Protein AF-A0A5N0DKH5-F1 (afdb_monomer)

pLDDT: mean 79.21, std 18.95, range [34.03, 97.62]

Sequence (122 aa):
MYGSRSRCVVAALGVAAAILLTPAVSASAAPRSKAAAETDCQAERRQALQREDPDASSELIVQCWANGDYSSLQCFPATPTGKSFCMCYDPDGRQLTPPSQKTTRVDCDAKVAESRRHKQRD

InterPro domains:
  IPR000716 Thyroglobulin type-1 [PF00086] (41-108)
  IPR000716 Thyroglobulin type-1 [PS51162] (38-108)
  IPR036857 Thyroglobulin type-1 superfamily [G3DSA:4.10.800.10] (28-96)
  IPR036857 Thyroglobulin type-1 superfamily [SSF57610] (36-110)

Nearest PDB structures (foldseek):
  2h7t-assembly1_A  TM=7.246E-01  e=8.352E-03  Homo sapiens
  1rmj-assembly1_A  TM=7.179E-01  e=1.356E-01  Homo sapiens
  4b9w-assembly1_B  TM=2.816E-01  e=5.824E+00  Mus musculus
  4oh4-assembly1_A  TM=2.414E-01  e=3.948E+00  Arabidopsis thaliana

Structure (mmCIF, N/CA/C/O backbone):
data_AF-A0A5N0DKH5-F1
#
_entry.id   AF-A0A5N0DKH5-F1
#
loop_
_atom_site.group_PDB
_atom_site.id
_atom_site.type_symbol
_atom_site.label_atom_id
_atom_site.label_alt_id
_atom_site.label_comp_id
_atom_site.label_asym_id
_atom_site.label_entity_id
_atom_site.label_seq_id
_atom_site.pdbx_PDB_ins_code
_atom_site.Cartn_x
_atom_site.Cartn_y
_atom_site.Cartn_z
_atom_site.occupancy
_atom_site.B_iso_or_equiv
_atom_site.auth_seq_id
_atom_site.auth_comp_id
_atom_site.auth_asym_id
_atom_site.auth_atom_id
_atom_site.pdbx_PDB_model_num
ATOM 1 N N . MET A 1 1 ? -41.849 -22.067 -32.798 1.00 35.59 1 MET A N 1
ATOM 2 C CA . MET A 1 1 ? -42.646 -22.915 -33.711 1.00 35.59 1 MET A CA 1
ATOM 3 C C . MET A 1 1 ? -41.907 -24.230 -33.893 1.00 35.59 1 MET A C 1
ATOM 5 O O . MET A 1 1 ? -40.687 -24.238 -33.864 1.00 35.59 1 MET A O 1
ATOM 9 N N . TYR A 1 2 ? -42.674 -25.312 -33.924 1.00 38.50 2 TYR A N 1
ATOM 10 C CA . TYR A 1 2 ? -42.300 -26.715 -33.745 1.00 38.50 2 TYR A CA 1
ATOM 11 C C . TYR A 1 2 ? -41.298 -27.291 -34.760 1.00 38.50 2 TYR A C 1
ATOM 13 O O . TYR A 1 2 ? -41.298 -26.897 -35.920 1.00 38.50 2 TYR A O 1
ATOM 21 N N . GLY A 1 3 ? -40.603 -28.354 -34.338 1.00 34.03 3 GLY A N 1
ATOM 22 C CA . GLY A 1 3 ? -40.074 -29.405 -35.220 1.00 34.03 3 GLY A CA 1
ATOM 23 C C . GLY A 1 3 ? -38.563 -29.600 -35.057 1.00 34.03 3 GLY A C 1
ATOM 24 O O . GLY A 1 3 ? -37.821 -28.641 -35.144 1.00 34.03 3 GLY A O 1
ATOM 25 N N . SER A 1 4 ? -38.009 -30.783 -34.803 1.00 47.19 4 SER A N 1
ATOM 26 C CA . SER A 1 4 ? -38.540 -32.115 -35.063 1.00 47.19 4 SER A CA 1
ATOM 27 C C . SER A 1 4 ? -37.866 -33.153 -34.172 1.00 47.19 4 SER A C 1
ATOM 29 O O . SER A 1 4 ? -36.655 -33.166 -33.973 1.00 47.19 4 SER A O 1
ATOM 31 N N . ARG A 1 5 ? -38.698 -34.059 -33.662 1.00 62.56 5 ARG A N 1
ATOM 32 C CA . ARG A 1 5 ? -38.310 -35.329 -33.051 1.00 62.56 5 ARG A CA 1
ATOM 33 C C . ARG A 1 5 ? -37.555 -36.166 -34.083 1.00 62.56 5 ARG A C 1
ATOM 35 O O . ARG A 1 5 ? -38.073 -36.315 -35.187 1.00 62.56 5 ARG A O 1
ATOM 42 N N . SER A 1 6 ? -36.449 -36.814 -33.716 1.00 48.50 6 SER A N 1
ATOM 43 C CA . SER A 1 6 ? -36.112 -38.135 -34.271 1.00 48.50 6 SER A CA 1
ATOM 44 C C . SER A 1 6 ? -35.050 -38.870 -33.452 1.00 48.50 6 SER A C 1
ATOM 46 O O . SER A 1 6 ? -33.857 -38.686 -33.626 1.00 48.50 6 SER A O 1
ATOM 48 N N . ARG A 1 7 ? -35.582 -39.734 -32.578 1.00 59.06 7 ARG A N 1
ATOM 49 C CA . ARG A 1 7 ? -35.159 -41.114 -32.293 1.00 59.06 7 ARG A CA 1
ATOM 50 C C . ARG A 1 7 ? -33.719 -41.328 -31.811 1.00 59.06 7 ARG A C 1
ATOM 52 O O . ARG A 1 7 ? -32.789 -41.460 -32.596 1.00 59.06 7 ARG A O 1
ATOM 59 N N . CYS A 1 8 ? -33.614 -41.552 -30.499 1.00 48.84 8 CYS A N 1
ATOM 60 C CA . CYS A 1 8 ? -32.594 -42.405 -29.902 1.00 48.84 8 CYS A CA 1
ATOM 61 C C . CYS A 1 8 ? -32.570 -43.750 -30.638 1.00 48.84 8 CYS A C 1
ATOM 63 O O . CYS A 1 8 ? -33.508 -44.538 -30.512 1.00 48.84 8 CYS A O 1
ATOM 65 N N . VAL A 1 9 ? -31.509 -44.020 -31.392 1.00 54.59 9 VAL A N 1
ATOM 66 C CA . VAL A 1 9 ? -31.184 -45.381 -31.815 1.00 54.59 9 VAL A CA 1
ATOM 67 C C . VAL A 1 9 ? -30.097 -45.862 -30.869 1.00 54.59 9 VAL A C 1
ATOM 69 O O . VAL A 1 9 ? -28.915 -45.591 -31.051 1.00 54.59 9 VAL A O 1
ATOM 72 N N . VAL A 1 10 ? -30.530 -46.520 -29.797 1.00 50.47 10 VAL A N 1
ATOM 73 C CA . VAL A 1 10 ? -29.646 -47.258 -28.899 1.00 50.47 10 VAL A CA 1
ATOM 74 C C . VAL A 1 10 ? -29.306 -48.558 -29.623 1.00 50.47 10 VAL A C 1
ATOM 76 O O . VAL A 1 10 ? -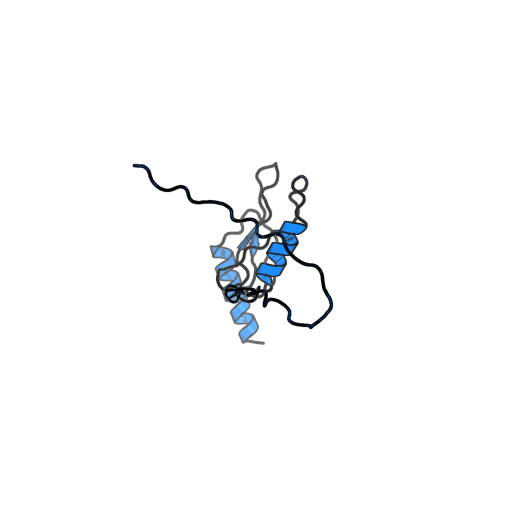30.029 -49.544 -29.524 1.00 50.47 10 VAL A O 1
ATOM 79 N N . ALA A 1 11 ? -28.254 -48.544 -30.439 1.00 51.16 11 ALA A N 1
ATOM 80 C CA . ALA A 1 11 ? -27.703 -49.766 -31.005 1.00 51.16 11 ALA A CA 1
ATOM 81 C C . ALA A 1 11 ? -26.778 -50.399 -29.959 1.00 51.16 11 ALA A C 1
ATOM 83 O O . ALA A 1 11 ? -25.579 -50.139 -29.921 1.00 51.16 11 ALA A O 1
ATOM 84 N N . ALA A 1 12 ? -27.363 -51.196 -29.066 1.00 52.25 12 ALA A N 1
ATOM 85 C CA . ALA A 1 12 ? -26.622 -52.130 -28.235 1.00 52.25 12 ALA A CA 1
ATOM 86 C C . ALA A 1 12 ? -26.408 -53.418 -29.035 1.00 52.25 12 ALA A C 1
ATOM 88 O O . ALA A 1 12 ? -27.360 -54.171 -29.209 1.00 52.25 12 ALA A O 1
ATOM 89 N N . LEU A 1 13 ? -25.185 -53.680 -29.502 1.00 50.81 13 LEU A N 1
ATOM 90 C CA . LEU A 1 13 ? -24.760 -55.009 -29.947 1.00 50.81 13 LEU A CA 1
ATOM 91 C C . LEU A 1 13 ? -23.251 -55.200 -29.734 1.00 50.81 13 LEU A C 1
ATOM 93 O O . LEU A 1 13 ? -22.448 -54.430 -30.250 1.00 50.81 13 LEU A O 1
ATOM 97 N N . GLY A 1 14 ? -22.902 -56.302 -29.063 1.00 41.56 14 GLY A N 1
ATOM 98 C CA . GLY A 1 14 ? -21.739 -57.116 -29.428 1.00 41.56 14 GLY A CA 1
ATOM 99 C C . GLY A 1 14 ? -20.487 -56.974 -28.564 1.00 41.56 14 GLY A C 1
ATOM 100 O O . GLY A 1 14 ? -19.692 -56.062 -28.741 1.00 41.56 14 GLY A O 1
ATOM 101 N N . VAL A 1 15 ? -20.267 -57.951 -27.686 1.00 51.31 15 VAL A N 1
ATOM 102 C CA . VAL A 1 15 ? -19.005 -58.196 -26.971 1.00 51.31 15 VAL A CA 1
ATOM 103 C C . VAL A 1 15 ? -18.043 -58.960 -27.892 1.00 51.31 15 VAL A C 1
ATOM 105 O O . VAL A 1 15 ? -18.437 -60.020 -28.367 1.00 51.31 15 VAL A O 1
ATOM 108 N N . ALA A 1 16 ? -16.801 -58.489 -28.091 1.00 42.47 16 ALA A N 1
ATOM 109 C CA . ALA A 1 16 ? -15.607 -59.333 -28.306 1.00 42.47 16 ALA A CA 1
ATOM 110 C C . ALA A 1 16 ? -14.290 -58.517 -28.387 1.00 42.47 16 ALA A C 1
ATOM 112 O O . ALA A 1 16 ? -14.112 -57.687 -29.268 1.00 42.47 16 ALA A O 1
ATOM 113 N N . ALA A 1 17 ? -13.375 -58.820 -27.460 1.00 47.47 17 ALA A N 1
ATOM 114 C CA . ALA A 1 17 ? -11.908 -58.875 -27.574 1.00 47.47 17 ALA A CA 1
ATOM 115 C C . ALA A 1 17 ? -11.099 -57.771 -28.318 1.00 47.47 17 ALA A C 1
ATOM 117 O O . ALA A 1 17 ? -10.954 -57.774 -29.533 1.00 47.47 17 ALA A O 1
ATOM 118 N N . ALA A 1 18 ? -10.436 -56.937 -27.503 1.00 52.28 18 ALA A N 1
ATOM 119 C CA . ALA A 1 18 ? -9.047 -56.453 -27.598 1.00 52.28 18 ALA A CA 1
ATOM 120 C C . ALA A 1 18 ? -8.438 -56.077 -28.971 1.00 52.28 18 ALA A C 1
ATOM 122 O O . ALA A 1 18 ? -7.763 -56.903 -29.575 1.00 52.28 18 ALA A O 1
ATOM 123 N N . ILE A 1 19 ? -8.484 -54.782 -29.331 1.00 54.31 19 ILE A N 1
ATOM 124 C CA . ILE A 1 19 ? -7.397 -54.055 -30.026 1.00 54.31 19 ILE A CA 1
ATOM 125 C C . ILE A 1 19 ? -7.368 -52.614 -29.481 1.00 54.31 19 ILE A C 1
ATOM 127 O O . ILE A 1 19 ? -8.384 -51.925 -29.441 1.00 54.31 19 ILE A O 1
ATOM 131 N N . LEU A 1 20 ? -6.195 -52.193 -29.006 1.00 56.34 20 LEU A N 1
ATOM 132 C CA . LEU A 1 20 ? -5.882 -50.868 -28.464 1.00 56.34 20 LEU A CA 1
ATOM 133 C C . LEU A 1 20 ? -6.179 -49.764 -29.488 1.00 56.34 20 LEU A C 1
ATOM 135 O O . LEU A 1 20 ? -5.558 -49.787 -30.540 1.00 56.34 20 LEU A O 1
ATOM 139 N N . LEU A 1 21 ? -7.042 -48.793 -29.160 1.00 57.50 21 LEU A N 1
ATOM 140 C CA . LEU A 1 21 ? -7.114 -47.449 -29.763 1.00 57.50 21 LEU A CA 1
ATOM 141 C C . LEU A 1 21 ? -7.955 -46.551 -28.837 1.00 57.50 21 LEU A C 1
ATOM 143 O O . LEU A 1 21 ? -9.178 -46.658 -28.767 1.00 57.50 21 LEU A O 1
ATOM 147 N N . THR A 1 22 ? -7.284 -45.700 -28.064 1.00 56.34 22 THR A N 1
ATOM 148 C CA . THR A 1 22 ? -7.907 -44.712 -27.177 1.00 56.34 22 THR A CA 1
ATOM 149 C C . THR A 1 22 ? -8.674 -43.670 -27.999 1.00 56.34 22 THR A C 1
ATOM 151 O O . THR A 1 22 ? -8.107 -43.113 -28.942 1.00 56.34 22 THR A O 1
ATOM 154 N N . PRO A 1 23 ? -9.936 -43.331 -27.669 1.00 50.06 23 PRO A N 1
ATOM 155 C CA . PRO A 1 23 ? -10.534 -42.131 -28.225 1.00 50.06 23 PRO A CA 1
ATOM 156 C C . PRO A 1 23 ? -9.785 -40.934 -27.640 1.00 50.06 23 PRO A C 1
ATOM 158 O O . PRO A 1 23 ? -9.707 -40.759 -26.422 1.00 50.06 23 PRO A O 1
ATOM 161 N N . ALA A 1 24 ? -9.181 -40.147 -28.527 1.00 58.78 24 ALA A N 1
ATOM 162 C CA . ALA A 1 24 ? -8.506 -38.907 -28.203 1.00 58.78 24 ALA A CA 1
ATOM 163 C C . ALA A 1 24 ? -9.447 -38.019 -27.378 1.00 58.78 24 ALA A C 1
ATOM 165 O O . ALA A 1 24 ? -10.422 -37.478 -27.898 1.00 58.78 24 ALA A O 1
ATOM 166 N N . VAL A 1 25 ? -9.159 -37.861 -26.083 1.00 57.09 25 VAL A N 1
ATOM 167 C CA . VAL A 1 25 ? -9.744 -36.766 -25.319 1.00 57.09 25 VAL A CA 1
ATOM 168 C C . VAL A 1 25 ? -9.115 -35.502 -25.893 1.00 57.09 25 VAL A C 1
ATOM 170 O O . VAL A 1 25 ? -7.948 -35.194 -25.657 1.00 57.09 25 VAL A O 1
ATOM 173 N N . SER A 1 26 ? -9.855 -34.796 -26.743 1.00 55.78 26 SER A N 1
ATOM 174 C CA . SER A 1 26 ? -9.499 -33.435 -27.117 1.00 55.78 26 SER A CA 1
ATOM 175 C C . SER A 1 26 ? -9.681 -32.575 -25.872 1.00 55.78 26 SER A C 1
ATOM 177 O O . SER A 1 26 ? -10.710 -31.935 -25.677 1.00 55.78 26 SER A O 1
ATOM 179 N N . ALA A 1 27 ? -8.680 -32.603 -24.992 1.00 58.84 27 ALA A N 1
ATOM 180 C CA . ALA A 1 27 ? -8.485 -31.583 -23.988 1.00 58.84 27 ALA A CA 1
ATOM 181 C C . ALA A 1 27 ? -8.188 -30.299 -24.760 1.00 58.84 27 ALA A C 1
ATOM 183 O O . ALA A 1 27 ? -7.041 -30.001 -25.093 1.00 58.84 27 ALA A O 1
ATOM 184 N N . SER A 1 28 ? -9.236 -29.556 -25.106 1.00 56.44 28 SER A N 1
ATOM 185 C CA . SER A 1 28 ? -9.113 -28.156 -25.472 1.00 56.44 28 SER A CA 1
ATOM 186 C C . SER A 1 28 ? -8.589 -27.436 -24.237 1.00 56.44 28 SER A C 1
ATOM 188 O O . SER A 1 28 ? -9.347 -26.936 -23.407 1.00 56.44 28 SER A O 1
ATOM 190 N N . ALA A 1 29 ? -7.263 -27.452 -24.096 1.00 59.19 29 ALA A N 1
ATOM 191 C CA . ALA A 1 29 ? -6.534 -26.504 -23.295 1.00 59.19 29 ALA A CA 1
ATOM 192 C C . ALA A 1 29 ? -6.873 -25.141 -23.892 1.00 59.19 29 ALA A C 1
ATOM 194 O O . ALA A 1 29 ? -6.266 -24.701 -24.869 1.00 59.19 29 ALA A O 1
ATOM 195 N N . ALA A 1 30 ? -7.900 -24.500 -23.332 1.00 61.19 30 ALA A N 1
ATOM 196 C CA . ALA A 1 30 ? -8.043 -23.065 -23.452 1.00 61.19 30 ALA A CA 1
ATOM 197 C C . ALA A 1 30 ? -6.650 -22.484 -23.179 1.00 61.19 30 ALA A C 1
ATOM 199 O O . ALA A 1 30 ? -6.008 -22.937 -22.218 1.00 61.19 30 ALA A O 1
ATOM 200 N N . PRO A 1 31 ? -6.134 -21.569 -24.019 1.00 49.53 31 PRO A N 1
ATOM 201 C CA . PRO A 1 31 ? -4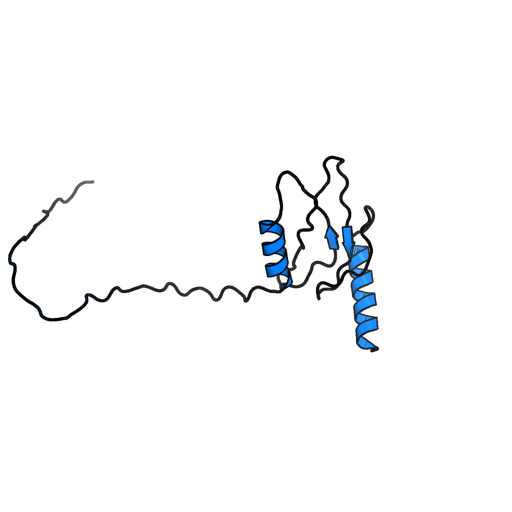.881 -20.918 -23.708 1.00 49.53 31 PRO A CA 1
ATOM 202 C C . PRO A 1 31 ? -5.067 -20.343 -22.310 1.00 49.53 31 PRO A C 1
ATOM 204 O O . PRO A 1 31 ? -5.902 -19.465 -22.098 1.00 49.53 31 PRO A O 1
ATOM 207 N N . ARG A 1 32 ? -4.348 -20.904 -21.330 1.00 54.50 32 ARG A N 1
ATOM 208 C CA . ARG A 1 32 ? -4.130 -20.218 -20.068 1.00 54.50 32 ARG A CA 1
ATOM 209 C C . ARG A 1 32 ? -3.428 -18.955 -20.516 1.00 54.50 32 ARG A C 1
ATOM 211 O O . ARG A 1 32 ? -2.236 -19.003 -20.821 1.00 54.50 32 ARG A O 1
ATOM 218 N N . SER A 1 33 ? -4.188 -17.868 -20.671 1.00 57.88 33 SER A N 1
ATOM 219 C CA . SER A 1 33 ? -3.642 -16.522 -20.720 1.00 57.88 33 SER A CA 1
ATOM 220 C C . SER A 1 33 ? -2.542 -16.536 -19.685 1.00 57.88 33 SER A C 1
ATOM 222 O O . SER A 1 33 ? -2.829 -16.933 -18.554 1.00 57.88 33 SER A O 1
ATOM 224 N N . LYS A 1 34 ? -1.292 -16.281 -20.093 1.00 51.69 34 LYS A N 1
ATOM 225 C CA . LYS A 1 34 ? -0.176 -16.195 -19.154 1.00 51.69 34 LYS A CA 1
ATOM 226 C C . LYS A 1 34 ? -0.680 -15.285 -18.045 1.00 51.69 34 LYS A C 1
ATOM 228 O O . LYS A 1 34 ?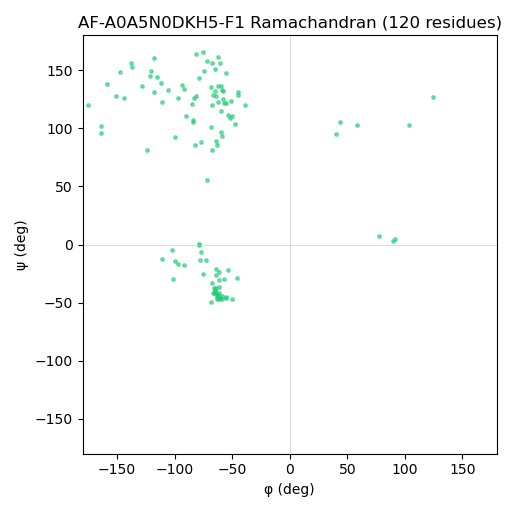 -0.834 -14.089 -18.283 1.00 51.69 34 LYS A O 1
ATOM 233 N N . ALA A 1 35 ? -1.051 -15.856 -16.900 1.00 58.38 35 ALA A N 1
ATOM 234 C CA . ALA A 1 35 ? -1.311 -15.056 -15.729 1.00 58.38 35 ALA A CA 1
ATOM 235 C C . ALA A 1 35 ? -0.012 -14.272 -15.582 1.00 58.38 35 ALA A C 1
ATOM 237 O O . ALA A 1 35 ? 1.061 -14.886 -15.627 1.00 58.38 35 ALA A O 1
ATOM 238 N N . ALA A 1 36 ? -0.096 -12.939 -15.609 1.00 66.38 36 ALA A N 1
ATOM 239 C CA . ALA A 1 36 ? 1.073 -12.111 -15.370 1.00 66.38 36 ALA A CA 1
ATOM 240 C C . ALA A 1 36 ? 1.785 -12.711 -14.154 1.00 66.38 36 ALA A C 1
ATOM 242 O O . ALA A 1 36 ? 1.106 -13.066 -13.186 1.00 66.38 36 ALA A O 1
ATOM 243 N N . ALA A 1 37 ? 3.090 -12.970 -14.278 1.00 81.69 37 ALA A N 1
ATOM 244 C CA . ALA A 1 37 ? 3.834 -13.620 -13.209 1.00 81.69 37 ALA A CA 1
ATOM 245 C C . ALA A 1 37 ? 3.553 -12.854 -11.910 1.00 81.69 37 ALA A C 1
ATOM 247 O O . ALA A 1 37 ? 3.685 -11.630 -11.891 1.00 81.69 37 ALA A O 1
ATOM 248 N N . GLU A 1 38 ? 3.065 -13.566 -10.893 1.00 88.88 38 GLU A N 1
ATOM 249 C CA . GLU A 1 38 ? 2.691 -12.972 -9.610 1.00 88.88 38 GLU A CA 1
ATOM 250 C C . GLU A 1 38 ? 3.921 -12.268 -9.026 1.00 88.88 38 GLU A C 1
ATOM 252 O O . GLU A 1 38 ? 4.985 -12.881 -8.928 1.00 88.88 38 GLU A O 1
ATOM 257 N N . THR A 1 39 ? 3.798 -10.980 -8.698 1.00 95.06 39 THR A N 1
ATOM 258 C CA . THR A 1 39 ? 4.901 -10.219 -8.092 1.00 95.06 39 THR A CA 1
ATOM 259 C C . THR A 1 39 ? 4.992 -10.475 -6.594 1.00 95.06 39 THR A C 1
ATOM 261 O O . THR A 1 39 ? 4.027 -10.933 -5.982 1.00 95.06 39 THR A O 1
ATOM 264 N N . ASP A 1 40 ? 6.122 -10.123 -5.978 1.00 95.25 40 ASP A N 1
ATOM 265 C CA . ASP A 1 40 ? 6.327 -10.304 -4.535 1.00 95.25 40 ASP A CA 1
ATOM 266 C C . ASP A 1 40 ? 5.229 -9.616 -3.712 1.00 95.25 40 ASP A C 1
ATOM 268 O O . ASP A 1 4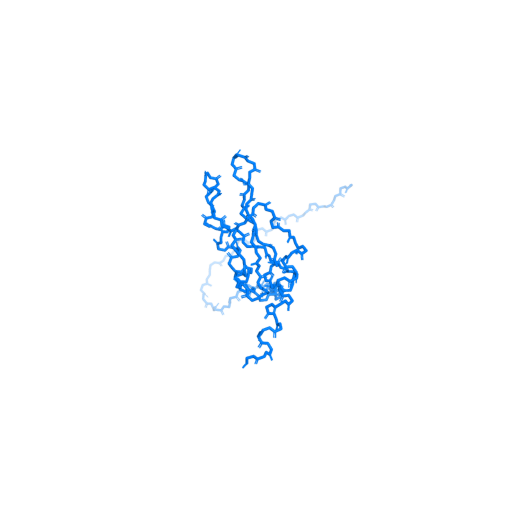0 ? 4.619 -10.248 -2.851 1.00 95.25 40 ASP A O 1
ATOM 272 N N . CYS A 1 41 ? 4.871 -8.373 -4.062 1.00 96.06 41 CYS A N 1
ATOM 273 C CA . CYS A 1 41 ? 3.765 -7.671 -3.411 1.00 96.06 41 CYS A CA 1
ATOM 274 C C . CYS A 1 41 ? 2.441 -8.438 -3.545 1.00 96.06 41 CYS A C 1
ATOM 276 O O . CYS A 1 41 ? 1.686 -8.567 -2.581 1.00 96.06 41 CYS A O 1
ATOM 278 N N . GLN A 1 42 ? 2.135 -8.954 -4.739 1.00 95.50 42 GLN A N 1
ATOM 279 C CA . GLN A 1 42 ? 0.885 -9.676 -4.991 1.00 95.50 42 GLN A CA 1
ATOM 280 C C . GLN A 1 42 ? 0.835 -10.997 -4.214 1.00 95.50 42 GLN A C 1
ATOM 282 O O . GLN A 1 42 ? -0.195 -11.312 -3.611 1.00 95.50 42 GLN A O 1
ATOM 287 N N . ALA A 1 43 ? 1.954 -11.722 -4.170 1.00 94.94 43 ALA A N 1
ATOM 288 C CA . ALA A 1 43 ? 2.094 -12.946 -3.397 1.00 94.94 43 ALA A CA 1
ATOM 289 C C . ALA A 1 43 ? 1.940 -12.681 -1.894 1.00 94.94 43 ALA A C 1
ATOM 291 O O . ALA A 1 43 ? 1.205 -13.407 -1.222 1.00 94.94 43 ALA A O 1
ATOM 292 N N . GLU A 1 44 ? 2.574 -11.630 -1.369 1.00 94.69 44 GLU A N 1
ATOM 293 C CA . GLU A 1 44 ? 2.461 -11.224 0.034 1.00 94.69 44 GLU A CA 1
ATOM 294 C C . GLU A 1 44 ? 1.028 -10.811 0.380 1.00 94.69 44 GLU A C 1
ATOM 296 O O . GLU A 1 44 ? 0.454 -11.319 1.342 1.00 94.69 44 GLU A O 1
ATOM 301 N N . ARG A 1 45 ? 0.390 -9.987 -0.463 1.00 94.31 45 ARG A N 1
ATOM 302 C CA . ARG A 1 45 ? -1.020 -9.603 -0.312 1.00 94.31 45 ARG A CA 1
ATOM 303 C C . ARG A 1 45 ? -1.930 -10.826 -0.249 1.00 94.31 45 ARG A C 1
ATOM 305 O O . ARG A 1 45 ? -2.810 -10.896 0.606 1.00 94.31 45 ARG A O 1
ATOM 312 N N . ARG A 1 46 ? -1.737 -11.790 -1.152 1.00 94.44 46 ARG A N 1
ATOM 313 C CA . ARG A 1 46 ? -2.517 -13.033 -1.172 1.00 94.44 46 ARG A CA 1
ATOM 314 C C . ARG A 1 46 ? -2.296 -13.846 0.100 1.00 94.44 46 ARG A C 1
ATOM 316 O O . ARG A 1 46 ? -3.260 -14.377 0.640 1.00 94.44 46 ARG A O 1
ATOM 323 N N . GLN A 1 47 ? -1.059 -13.955 0.575 1.00 93.38 47 GLN A N 1
ATOM 324 C CA . GLN A 1 47 ? -0.753 -14.678 1.810 1.00 93.38 47 GLN A CA 1
ATOM 325 C 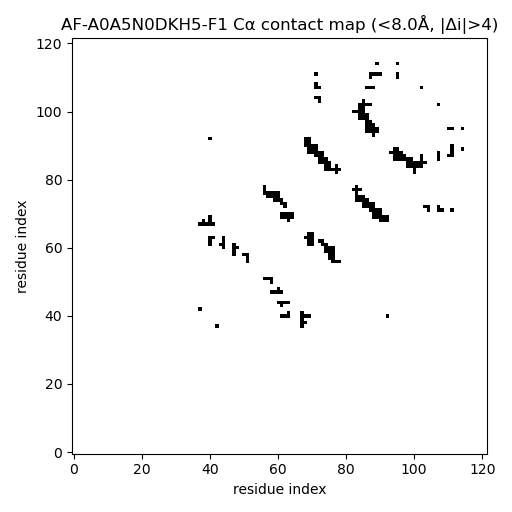C . GLN A 1 47 ? -1.353 -13.996 3.042 1.00 93.38 47 GLN A C 1
ATOM 327 O O . GLN A 1 47 ? -1.904 -14.689 3.892 1.00 93.38 47 GLN A O 1
ATOM 332 N N . ALA A 1 48 ? -1.293 -12.665 3.120 1.00 91.50 48 ALA A N 1
ATOM 333 C CA . ALA A 1 48 ? -1.920 -11.894 4.189 1.00 91.50 48 ALA A CA 1
ATOM 334 C C . ALA A 1 48 ? -3.437 -12.125 4.205 1.00 91.50 48 ALA A C 1
ATOM 336 O O . ALA A 1 48 ? -3.987 -12.478 5.237 1.00 91.50 48 ALA A O 1
ATOM 337 N N . LEU A 1 49 ? -4.094 -12.074 3.041 1.00 90.44 49 LEU A N 1
ATOM 338 C CA . LEU A 1 49 ? -5.527 -12.374 2.909 1.00 90.44 49 LEU A CA 1
ATOM 339 C C . LEU A 1 49 ? -5.899 -13.810 3.310 1.00 90.44 49 LEU A C 1
ATOM 341 O O . LEU A 1 49 ? -7.009 -14.051 3.762 1.00 90.44 49 LEU A O 1
ATOM 345 N N . GLN A 1 50 ? -4.997 -14.778 3.127 1.00 90.62 50 GLN A N 1
ATOM 346 C CA . GLN A 1 50 ? -5.222 -16.169 3.548 1.00 90.62 50 GLN A CA 1
ATOM 347 C C . GLN A 1 50 ? -5.079 -16.367 5.060 1.00 90.62 50 GLN A C 1
ATOM 349 O O . GLN A 1 50 ? -5.610 -17.336 5.598 1.00 90.62 50 GLN A O 1
ATOM 354 N N . ARG A 1 51 ? -4.310 -15.495 5.716 1.00 87.50 51 ARG A N 1
ATOM 355 C CA . ARG A 1 51 ? -4.063 -15.512 7.162 1.00 87.50 51 ARG A CA 1
ATOM 356 C C . ARG A 1 51 ? -4.977 -14.560 7.918 1.00 87.50 51 ARG A C 1
ATOM 358 O O . ARG A 1 51 ? -5.056 -14.679 9.135 1.00 87.50 51 ARG A O 1
ATOM 365 N N . GLU A 1 52 ? -5.611 -13.625 7.214 1.00 84.00 52 GLU A N 1
ATOM 366 C CA . GLU A 1 52 ? -6.513 -12.658 7.811 1.00 84.00 52 GLU A CA 1
ATOM 367 C C . GLU A 1 52 ? -7.655 -13.403 8.493 1.00 84.00 52 GLU A C 1
ATOM 369 O O . GLU A 1 52 ? -8.451 -14.105 7.866 1.00 84.00 52 GLU A O 1
ATOM 374 N N . ASP A 1 53 ? -7.689 -13.261 9.810 1.00 78.12 53 ASP A N 1
ATOM 375 C CA . ASP A 1 53 ? -8.777 -13.743 10.626 1.00 78.12 53 ASP A CA 1
ATOM 376 C C . ASP A 1 53 ? -9.862 -12.652 10.630 1.00 78.12 53 ASP A C 1
ATOM 378 O O . ASP A 1 53 ? -9.583 -11.510 11.016 1.00 78.12 53 ASP A O 1
ATOM 382 N N . PRO A 1 54 ? -11.089 -12.957 10.177 1.00 69.81 54 PRO A N 1
ATOM 383 C CA . PRO A 1 54 ? -12.159 -11.968 10.100 1.00 69.81 54 PRO A CA 1
ATOM 384 C C . PRO A 1 54 ? -12.577 -11.418 11.475 1.00 69.81 54 PRO A C 1
ATOM 386 O O . PRO A 1 54 ? -13.138 -10.323 11.537 1.00 69.81 54 PRO A O 1
ATOM 389 N N . ASP A 1 55 ? -12.288 -12.133 12.564 1.00 68.00 55 ASP A N 1
ATOM 390 C CA . ASP A 1 55 ? -12.537 -11.718 13.946 1.00 68.00 55 ASP A CA 1
ATOM 391 C C . ASP A 1 55 ? -11.327 -10.992 14.574 1.00 68.00 55 ASP A C 1
ATOM 393 O O . ASP A 1 55 ? -11.483 -10.246 15.546 1.00 68.00 55 ASP A O 1
ATOM 397 N N . ALA A 1 56 ? -10.125 -11.132 14.002 1.00 63.81 56 ALA A N 1
ATO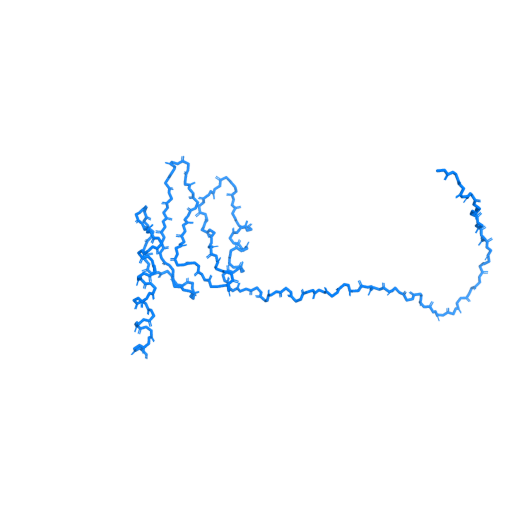M 398 C CA . ALA A 1 56 ? -8.903 -10.460 14.440 1.00 63.81 56 ALA A CA 1
ATOM 399 C C . ALA A 1 56 ? -8.251 -9.647 13.305 1.00 63.81 56 ALA A C 1
ATOM 401 O O . ALA A 1 56 ? -7.244 -10.035 12.714 1.00 63.81 56 ALA A O 1
ATOM 402 N N . SER A 1 57 ? -8.772 -8.437 13.072 1.00 65.12 57 SER A N 1
ATOM 403 C CA . SER A 1 57 ? -8.281 -7.466 12.078 1.00 65.12 57 SER A CA 1
ATOM 404 C C . SER A 1 57 ? -6.941 -6.807 12.472 1.00 65.12 57 SER A C 1
ATOM 406 O O . SER A 1 57 ? -6.854 -5.584 12.614 1.00 65.12 57 SER A O 1
ATOM 408 N N . SER A 1 58 ? -5.906 -7.604 12.736 1.00 73.06 58 SER A N 1
ATOM 409 C CA . SER A 1 58 ? -4.575 -7.120 13.149 1.00 73.06 58 SER A CA 1
ATOM 410 C C . SER A 1 58 ? -3.489 -7.335 12.092 1.00 73.06 58 SER A C 1
ATOM 412 O O . SER A 1 58 ? -2.406 -6.766 12.219 1.00 73.06 58 SER A O 1
ATOM 414 N N . GLU A 1 59 ? -3.764 -8.130 11.056 1.00 85.69 59 GLU A N 1
ATOM 415 C CA . GLU A 1 59 ? -2.819 -8.402 9.969 1.00 85.69 59 GLU A CA 1
ATOM 416 C C . GLU A 1 59 ? -2.780 -7.236 8.965 1.00 85.69 59 GLU A C 1
ATOM 418 O O . GLU A 1 59 ? -3.797 -6.595 8.684 1.00 85.69 59 GLU A O 1
ATOM 423 N N . LEU A 1 60 ? -1.597 -6.931 8.421 1.00 89.44 60 LEU A N 1
ATOM 424 C CA . LEU A 1 60 ? -1.446 -5.892 7.401 1.00 89.44 60 LEU A CA 1
ATOM 425 C C . LEU A 1 60 ? -1.620 -6.507 6.010 1.00 89.44 60 LEU A C 1
ATOM 427 O O . LEU A 1 60 ? -0.735 -7.198 5.514 1.00 89.44 60 LEU A O 1
ATOM 431 N N . ILE A 1 61 ? -2.709 -6.176 5.316 1.00 92.50 61 ILE A N 1
ATOM 432 C CA . ILE A 1 61 ? -2.828 -6.512 3.893 1.00 92.50 61 ILE A CA 1
ATOM 433 C C . ILE A 1 61 ? -2.125 -5.445 3.049 1.00 92.50 61 ILE A C 1
ATOM 435 O O . ILE A 1 61 ? -2.671 -4.360 2.814 1.00 92.50 61 ILE A O 1
ATOM 439 N N . VAL A 1 62 ? -0.949 -5.775 2.511 1.00 94.12 62 VAL A N 1
ATOM 440 C CA . VAL A 1 62 ? -0.217 -4.864 1.620 1.00 94.12 62 VAL A CA 1
ATOM 441 C C . VAL A 1 62 ? -1.002 -4.544 0.348 1.00 94.12 62 VAL A C 1
ATOM 443 O O . VAL A 1 62 ? -1.627 -5.395 -0.289 1.00 94.12 62 VAL A O 1
ATOM 446 N N . GLN A 1 63 ? -0.999 -3.273 -0.029 1.00 95.00 63 GLN A N 1
ATOM 447 C CA . GLN A 1 63 ? -1.552 -2.753 -1.269 1.00 95.00 63 GLN A CA 1
ATOM 448 C C . GLN A 1 63 ? -0.466 -2.719 -2.336 1.00 95.00 63 GLN A C 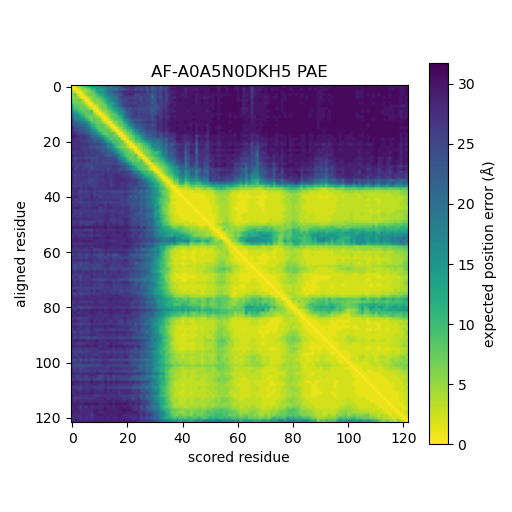1
ATOM 450 O O . GLN A 1 63 ? 0.640 -2.234 -2.095 1.00 95.00 63 GLN A O 1
ATOM 455 N N . CYS A 1 64 ? -0.810 -3.195 -3.526 1.00 95.75 64 CYS A N 1
ATOM 456 C CA . CYS A 1 64 ? 0.099 -3.259 -4.661 1.00 95.75 64 CYS A CA 1
ATOM 457 C C . CYS A 1 64 ? -0.398 -2.352 -5.774 1.00 95.75 64 CYS A C 1
ATOM 459 O O . CYS A 1 64 ? -1.603 -2.243 -6.014 1.00 95.75 64 CYS A O 1
ATOM 461 N N . TRP A 1 65 ? 0.539 -1.734 -6.478 1.00 94.06 65 TRP A N 1
ATOM 462 C CA . TRP A 1 65 ? 0.262 -1.054 -7.727 1.00 94.06 65 TRP A CA 1
ATOM 463 C C . TRP A 1 65 ? 0.052 -2.051 -8.871 1.00 94.06 65 TRP A C 1
ATOM 465 O O . TRP A 1 65 ? 0.372 -3.234 -8.765 1.00 94.06 65 TRP A O 1
ATOM 475 N N . ALA A 1 66 ? -0.500 -1.577 -9.992 1.00 91.44 66 ALA A N 1
ATOM 476 C CA . ALA A 1 66 ? -0.811 -2.430 -11.144 1.00 91.44 66 ALA A CA 1
ATOM 477 C C . ALA A 1 66 ? 0.437 -3.060 -11.788 1.00 91.44 66 ALA A C 1
ATOM 479 O O . ALA A 1 66 ? 0.350 -4.128 -12.386 1.00 91.44 66 ALA A O 1
ATOM 480 N N . ASN A 1 67 ? 1.593 -2.410 -11.649 1.00 91.88 67 ASN A N 1
ATOM 481 C CA . ASN A 1 67 ? 2.886 -2.942 -12.075 1.00 91.88 67 ASN A CA 1
ATOM 482 C C . ASN A 1 67 ? 3.459 -3.994 -11.107 1.00 91.88 67 ASN A C 1
ATOM 484 O O . ASN A 1 67 ? 4.471 -4.606 -11.426 1.00 91.88 67 ASN A O 1
ATOM 488 N N . GLY A 1 68 ? 2.811 -4.211 -9.959 1.00 92.75 68 GLY A N 1
ATOM 489 C CA . GLY A 1 68 ? 3.222 -5.173 -8.945 1.00 92.75 68 GLY A CA 1
ATOM 490 C C . GLY A 1 68 ? 4.175 -4.630 -7.882 1.00 92.75 68 GLY A C 1
ATOM 491 O O . GLY A 1 68 ? 4.558 -5.405 -7.006 1.00 92.75 68 GLY A O 1
ATOM 492 N N . ASP A 1 69 ? 4.503 -3.336 -7.921 1.00 95.38 69 ASP A N 1
ATOM 493 C CA . ASP A 1 69 ? 5.256 -2.660 -6.861 1.00 95.38 69 ASP A CA 1
ATOM 494 C C . ASP A 1 69 ? 4.393 -2.478 -5.611 1.00 95.38 69 ASP A C 1
ATOM 496 O O . ASP A 1 69 ? 3.160 -2.386 -5.679 1.00 95.38 69 ASP A O 1
ATOM 500 N N . TYR A 1 70 ? 5.046 -2.312 -4.465 1.00 96.00 70 TYR A N 1
ATOM 501 C CA . TYR A 1 70 ? 4.353 -1.930 -3.243 1.00 96.00 70 TYR A CA 1
ATOM 502 C C . TYR A 1 70 ? 3.821 -0.495 -3.353 1.00 96.00 70 TYR A C 1
ATOM 504 O O . TYR A 1 70 ? 4.500 0.437 -3.796 1.00 96.00 70 TYR A O 1
ATOM 512 N N . SER A 1 71 ? 2.577 -0.301 -2.918 1.00 96.44 71 SER A N 1
ATOM 513 C CA . SER A 1 71 ? 2.005 1.027 -2.721 1.00 96.44 71 SER A CA 1
ATOM 514 C C . SER A 1 71 ? 2.849 1.805 -1.714 1.00 96.44 71 SER A C 1
ATOM 516 O O . SER A 1 71 ? 3.149 1.301 -0.633 1.00 96.44 71 SER A O 1
ATOM 518 N N . SER A 1 72 ? 3.178 3.062 -2.034 1.00 96.75 72 SER A N 1
ATOM 519 C CA . SER A 1 72 ? 3.956 3.902 -1.112 1.00 96.75 72 SER A CA 1
ATOM 520 C C . SER A 1 72 ? 3.261 4.148 0.227 1.00 96.75 72 SER A C 1
ATOM 522 O O . SER A 1 72 ? 3.949 4.404 1.203 1.00 96.75 72 SER A O 1
ATOM 524 N N . LEU A 1 73 ? 1.930 4.042 0.300 1.00 96.25 73 LEU A N 1
ATOM 525 C CA . LEU A 1 73 ? 1.163 4.094 1.544 1.00 96.25 73 LEU A CA 1
ATOM 526 C C . LEU A 1 73 ? 0.570 2.711 1.829 1.00 96.25 73 LEU A C 1
ATOM 528 O O . LEU A 1 73 ? -0.199 2.200 1.009 1.00 96.25 73 LEU A O 1
ATOM 532 N N . GLN A 1 74 ? 0.892 2.153 2.994 1.00 95.94 74 GLN A N 1
ATOM 533 C CA . GLN A 1 74 ? 0.326 0.911 3.518 1.00 95.94 74 GLN A CA 1
ATOM 534 C C . GLN A 1 74 ? -0.415 1.198 4.817 1.00 95.94 74 GLN A C 1
ATOM 536 O O . GLN A 1 74 ? 0.124 1.871 5.694 1.00 95.94 74 GLN A O 1
ATOM 541 N N . CYS A 1 75 ? -1.646 0.712 4.946 1.00 93.44 75 CYS A N 1
ATOM 542 C CA . CYS A 1 75 ? -2.498 0.984 6.099 1.00 93.44 75 CYS A CA 1
ATOM 543 C C . CYS A 1 75 ? -3.034 -0.315 6.686 1.00 93.44 75 CYS A C 1
ATOM 545 O O . CYS A 1 75 ? -3.517 -1.169 5.945 1.00 93.44 75 CYS A O 1
ATOM 547 N N . PHE A 1 76 ? -3.006 -0.416 8.013 1.00 90.31 76 PHE A N 1
ATOM 548 C CA . PHE A 1 76 ? -3.727 -1.465 8.725 1.00 90.31 76 PHE A CA 1
ATOM 549 C C . PHE A 1 76 ? -5.240 -1.302 8.537 1.00 90.31 76 PHE A C 1
ATOM 551 O O . PHE A 1 76 ? -5.714 -0.163 8.393 1.00 90.31 76 PHE A O 1
ATOM 558 N N . PRO A 1 77 ? -6.007 -2.407 8.582 1.00 83.88 77 PRO A N 1
ATOM 559 C CA . PRO A 1 77 ? -7.460 -2.336 8.618 1.00 83.88 77 PRO A CA 1
ATOM 560 C C . PRO A 1 77 ? -7.926 -1.463 9.790 1.00 83.88 77 PRO A C 1
ATOM 562 O O . PRO A 1 77 ? -7.270 -1.358 10.832 1.00 83.88 77 PRO A O 1
ATOM 565 N N . ALA A 1 78 ? -9.053 -0.776 9.599 1.00 77.38 78 ALA A N 1
ATOM 566 C CA . ALA A 1 78 ? -9.604 0.078 10.637 1.00 77.38 78 ALA A CA 1
ATOM 567 C C . ALA A 1 78 ? -9.971 -0.779 11.853 1.00 77.38 78 ALA A C 1
ATOM 569 O O . ALA A 1 78 ? -10.773 -1.703 11.755 1.00 77.38 78 ALA A O 1
ATOM 570 N N . THR A 1 79 ? -9.391 -0.453 13.006 1.00 78.12 79 THR A N 1
ATOM 571 C CA . THR A 1 79 ? -9.782 -1.085 14.270 1.00 78.12 79 THR A CA 1
ATOM 572 C C . THR A 1 79 ? -11.255 -0.780 14.581 1.00 78.12 79 THR A C 1
ATOM 574 O O . THR A 1 79 ? -11.773 0.234 14.103 1.00 78.12 79 THR A O 1
ATOM 577 N N . PRO A 1 80 ? -11.925 -1.549 15.463 1.00 75.88 80 PRO A N 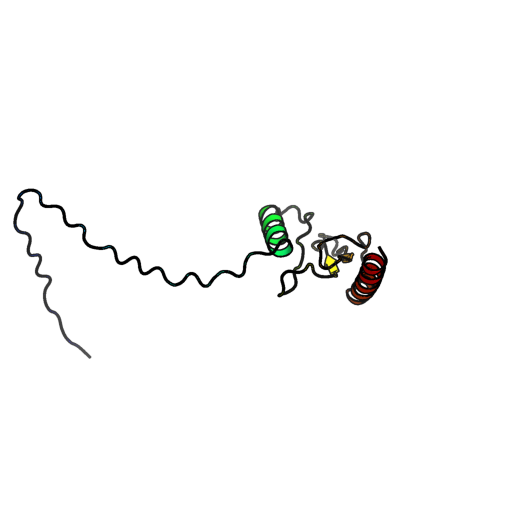1
ATOM 578 C CA . PRO A 1 80 ? -13.297 -1.256 15.901 1.00 75.88 80 PRO A CA 1
ATOM 579 C C . PRO A 1 80 ? -13.485 0.167 16.456 1.00 75.88 80 PRO A C 1
ATOM 581 O O . PRO A 1 80 ? -14.583 0.711 16.453 1.00 75.88 80 PRO A O 1
ATOM 584 N N . THR A 1 81 ? -12.395 0.800 16.903 1.00 77.81 81 THR A N 1
ATOM 585 C CA . THR A 1 81 ? -12.365 2.195 17.371 1.00 77.81 81 THR A CA 1
ATOM 586 C C . THR A 1 81 ? -12.343 3.241 16.244 1.00 77.81 81 THR A C 1
ATOM 588 O O . THR A 1 81 ? -12.274 4.439 16.519 1.00 77.81 81 THR A O 1
ATOM 591 N N . GLY A 1 82 ? -12.362 2.815 14.976 1.00 75.75 82 GLY A N 1
ATOM 592 C CA . GLY A 1 82 ? -12.329 3.676 13.790 1.00 75.75 82 GLY A CA 1
ATOM 593 C C . GLY A 1 82 ? -10.947 4.244 13.452 1.00 75.75 82 GLY A C 1
ATOM 594 O O . GLY A 1 82 ? -10.829 5.102 12.580 1.00 75.75 82 GLY A O 1
ATOM 595 N N . LYS A 1 83 ? -9.888 3.803 14.140 1.00 78.81 83 LYS A N 1
ATOM 596 C CA . LYS A 1 83 ? -8.514 4.266 13.907 1.00 78.81 83 LYS A CA 1
ATOM 597 C C . LYS A 1 83 ? -7.770 3.287 13.003 1.00 78.81 83 LYS A C 1
ATOM 599 O O . LYS A 1 83 ? -7.683 2.104 13.336 1.00 78.81 83 LYS A O 1
ATOM 604 N N . SER A 1 84 ? -7.202 3.798 11.912 1.00 85.56 84 SER A N 1
ATOM 605 C CA . SER A 1 84 ? -6.246 3.098 11.048 1.00 85.56 84 SER A CA 1
ATOM 606 C C . SER A 1 84 ? -4.869 3.742 11.173 1.00 85.56 84 SER A C 1
ATOM 608 O O . SER A 1 84 ? -4.743 4.968 11.206 1.00 85.56 84 SER A O 1
ATOM 610 N N . PHE A 1 85 ? -3.828 2.922 11.223 1.00 91.25 85 PHE A N 1
ATOM 611 C CA . PHE A 1 85 ? -2.450 3.396 11.205 1.00 91.25 85 PHE A CA 1
ATOM 612 C C . PHE A 1 85 ? -1.852 3.118 9.835 1.00 91.25 85 PHE A C 1
ATOM 614 O O . PHE A 1 85 ? -1.986 2.009 9.320 1.00 91.25 85 PHE A O 1
ATOM 621 N N . CYS A 1 86 ? -1.187 4.118 9.264 1.00 94.62 86 CYS A N 1
ATOM 622 C CA . CYS A 1 86 ? -0.549 4.011 7.963 1.00 94.62 86 CYS A CA 1
ATOM 623 C C . CYS A 1 86 ? 0.954 4.280 8.060 1.00 94.62 86 CYS A C 1
ATOM 625 O O . CYS A 1 86 ? 1.417 5.060 8.896 1.00 94.62 86 CYS A O 1
ATOM 627 N N . MET A 1 87 ? 1.712 3.645 7.180 1.00 95.81 87 MET A N 1
ATOM 628 C CA . MET A 1 87 ? 3.165 3.718 7.085 1.00 95.81 87 MET A CA 1
ATOM 629 C C . MET A 1 87 ? 3.595 3.822 5.625 1.00 95.81 87 MET A C 1
ATOM 631 O O . MET A 1 87 ? 2.858 3.427 4.718 1.00 95.81 87 MET A O 1
ATOM 635 N N . CYS A 1 88 ? 4.788 4.367 5.405 1.00 97.62 88 CYS A N 1
ATOM 636 C CA . CYS A 1 88 ? 5.328 4.555 4.068 1.00 97.62 88 CYS A CA 1
ATOM 637 C C . CYS A 1 88 ? 6.204 3.378 3.655 1.00 97.62 88 CYS A C 1
ATOM 639 O O . CYS A 1 88 ? 7.013 2.914 4.457 1.00 97.62 88 CYS A O 1
ATOM 641 N N . TYR A 1 89 ? 6.063 2.923 2.414 1.00 96.56 89 TYR A N 1
ATOM 642 C CA . TYR A 1 89 ? 6.834 1.829 1.824 1.00 96.56 89 TYR A CA 1
ATOM 643 C C . TYR A 1 89 ? 7.579 2.306 0.576 1.00 96.56 89 TYR A C 1
ATOM 645 O O . TYR A 1 89 ? 7.096 3.147 -0.181 1.00 96.56 89 TYR A O 1
ATOM 653 N N . ASP A 1 90 ? 8.770 1.764 0.362 1.00 96.50 90 ASP A N 1
ATOM 654 C CA . ASP A 1 90 ? 9.480 1.824 -0.913 1.00 96.50 90 ASP A CA 1
ATOM 655 C C . ASP A 1 90 ? 8.813 0.843 -1.904 1.00 96.50 90 ASP A C 1
ATOM 657 O O . ASP A 1 90 ? 8.303 -0.186 -1.457 1.00 96.50 90 ASP A O 1
ATOM 661 N N . PRO A 1 91 ? 8.819 1.104 -3.223 1.00 95.75 91 PRO A N 1
ATOM 662 C CA . PRO A 1 91 ? 8.378 0.158 -4.252 1.00 95.75 91 PRO A CA 1
ATOM 663 C C . PRO A 1 91 ? 8.898 -1.276 -4.100 1.00 95.75 91 PRO A C 1
ATOM 665 O O . PRO A 1 91 ? 8.189 -2.201 -4.478 1.00 95.75 91 PRO A O 1
ATOM 668 N N . ASP A 1 92 ? 10.083 -1.453 -3.506 1.00 94.06 92 ASP A N 1
ATOM 669 C CA . ASP A 1 92 ? 10.695 -2.760 -3.221 1.00 94.06 92 ASP A CA 1
ATOM 670 C C . ASP A 1 92 ? 10.116 -3.474 -1.978 1.00 94.06 92 ASP A C 1
ATOM 672 O O . ASP A 1 92 ? 10.604 -4.530 -1.590 1.00 94.06 92 ASP A O 1
ATOM 676 N N . GLY A 1 93 ? 9.142 -2.881 -1.279 1.00 93.56 93 GLY A N 1
ATOM 677 C CA . GLY A 1 93 ? 8.517 -3.476 -0.089 1.00 93.56 93 GLY A CA 1
ATOM 678 C C . GLY A 1 93 ? 9.159 -3.107 1.248 1.00 93.56 93 GLY A C 1
ATOM 679 O O . GLY A 1 93 ? 8.745 -3.594 2.297 1.00 93.56 93 GLY A O 1
ATOM 680 N N . ARG A 1 94 ? 10.153 -2.212 1.259 1.00 94.75 94 ARG A N 1
ATOM 681 C CA . ARG A 1 94 ? 10.801 -1.776 2.505 1.00 94.75 94 ARG A CA 1
ATOM 682 C C . ARG A 1 94 ? 10.011 -0.667 3.191 1.00 94.75 94 ARG A C 1
ATOM 684 O O . ARG A 1 94 ? 9.804 0.396 2.609 1.00 94.75 94 ARG A O 1
ATOM 691 N N . GLN A 1 95 ? 9.684 -0.863 4.464 1.00 95.19 95 GLN A N 1
ATOM 692 C CA . GLN A 1 95 ? 9.106 0.178 5.309 1.00 95.19 95 GLN A CA 1
ATOM 693 C C . GLN A 1 95 ? 10.092 1.349 5.508 1.00 95.19 95 GLN A C 1
ATOM 695 O O . GLN A 1 95 ? 11.244 1.159 5.899 1.00 95.19 95 GLN A O 1
ATOM 700 N N . LEU A 1 96 ? 9.631 2.571 5.240 1.00 96.25 96 LEU A N 1
ATOM 701 C CA . LEU A 1 96 ? 10.389 3.822 5.354 1.00 96.25 96 LEU A CA 1
ATOM 702 C C . LEU A 1 96 ? 10.058 4.604 6.631 1.00 96.25 96 LEU A C 1
ATOM 704 O O . LEU A 1 96 ? 10.904 5.343 7.130 1.00 96.25 96 LEU A O 1
ATOM 708 N N . THR A 1 97 ? 8.834 4.479 7.149 1.00 95.94 97 THR A N 1
ATOM 709 C CA . THR A 1 97 ? 8.360 5.233 8.321 1.00 95.94 97 THR A CA 1
ATOM 710 C C . THR A 1 97 ? 7.577 4.343 9.287 1.00 95.94 97 THR A C 1
ATOM 712 O O . THR A 1 97 ? 6.984 3.349 8.862 1.00 95.94 97 THR A O 1
ATOM 715 N N . PRO A 1 98 ? 7.546 4.663 10.593 1.00 94.44 98 PRO A N 1
ATOM 716 C CA . PRO A 1 98 ? 6.702 3.950 11.549 1.00 94.44 98 PRO A CA 1
ATOM 717 C C . PRO A 1 98 ? 5.199 4.207 11.298 1.00 94.44 98 PRO A C 1
ATOM 719 O O . PRO A 1 98 ? 4.839 5.246 10.738 1.00 94.44 98 PRO A O 1
ATOM 722 N N . PRO A 1 99 ? 4.304 3.299 11.738 1.00 92.44 99 PRO A N 1
ATOM 723 C CA . PRO A 1 99 ? 2.855 3.489 11.649 1.00 92.44 99 PRO A CA 1
ATOM 724 C C . PRO A 1 99 ? 2.380 4.755 12.370 1.00 92.44 99 PRO A C 1
ATOM 726 O O . PRO A 1 99 ? 2.690 4.978 13.539 1.00 92.44 99 PRO A O 1
ATOM 729 N N . SER A 1 100 ? 1.554 5.558 11.700 1.00 93.62 100 SER A N 1
ATOM 730 C CA . SER A 1 100 ? 0.924 6.752 12.267 1.00 93.62 100 SER A CA 1
ATOM 731 C C . SER A 1 100 ? -0.461 6.999 11.663 1.00 93.62 100 SER A C 1
ATOM 733 O O . SER A 1 100 ? -0.719 6.701 10.500 1.00 93.62 100 SER A O 1
ATOM 735 N N . GLN A 1 101 ? -1.368 7.571 12.459 1.00 91.94 101 GLN A N 1
ATOM 736 C CA . GLN A 1 101 ? -2.712 7.982 12.014 1.00 91.94 101 GLN A CA 1
ATOM 737 C C . GLN A 1 101 ? -2.685 9.232 11.116 1.00 91.94 101 GLN A C 1
ATOM 739 O O . GLN A 1 101 ? -3.697 9.579 10.518 1.00 91.94 101 GLN A O 1
ATOM 744 N N . LYS A 1 102 ? -1.552 9.945 11.058 1.00 93.25 102 LYS A N 1
ATOM 745 C CA . LYS A 1 102 ? -1.400 11.202 10.304 1.00 93.25 102 LYS A CA 1
ATOM 746 C C . LYS A 1 102 ? -0.655 11.028 8.980 1.00 93.25 102 LYS A C 1
ATOM 748 O O . LYS A 1 102 ? -0.509 11.997 8.241 1.00 93.25 102 LYS A O 1
ATOM 753 N N . THR A 1 103 ? -0.152 9.827 8.702 1.00 94.69 103 THR A N 1
ATOM 754 C CA . THR A 1 103 ? 0.593 9.537 7.476 1.00 94.69 103 THR A CA 1
ATOM 755 C C . THR A 1 103 ? -0.338 9.639 6.276 1.00 94.69 103 THR A C 1
ATOM 757 O O . THR A 1 103 ? -1.402 9.023 6.255 1.00 94.69 103 THR A O 1
ATOM 760 N N . THR A 1 104 ? 0.072 10.399 5.263 1.00 93.94 104 THR A N 1
ATOM 761 C CA . THR A 1 104 ? -0.686 10.557 4.018 1.00 93.94 104 THR A CA 1
ATOM 762 C C . THR A 1 104 ? 0.114 10.037 2.834 1.00 93.94 104 THR A C 1
ATOM 764 O O . THR A 1 104 ? 1.338 9.932 2.884 1.00 93.94 104 THR A O 1
ATOM 767 N N . ARG A 1 105 ? -0.586 9.756 1.731 1.00 93.75 105 ARG A N 1
ATOM 768 C CA . ARG A 1 105 ? 0.013 9.364 0.450 1.00 93.75 105 ARG A CA 1
ATOM 769 C C . ARG A 1 105 ? 1.127 10.326 0.012 1.00 93.75 105 ARG A C 1
ATOM 771 O O . ARG A 1 105 ? 2.208 9.880 -0.347 1.00 93.75 105 ARG A O 1
ATOM 778 N N . VAL A 1 106 ? 0.863 11.631 0.095 1.00 95.81 106 VAL A N 1
ATOM 779 C CA . VAL A 1 106 ? 1.784 12.688 -0.355 1.00 95.81 106 VAL A CA 1
ATOM 780 C C . VAL A 1 106 ? 3.071 12.703 0.475 1.00 95.81 106 VAL A C 1
ATOM 782 O O . VAL A 1 106 ? 4.155 12.846 -0.085 1.00 95.81 106 VAL A O 1
ATOM 785 N N . ASP A 1 107 ? 2.964 12.504 1.793 1.00 95.62 107 ASP A N 1
ATOM 786 C CA . ASP A 1 107 ? 4.132 12.367 2.675 1.00 95.62 107 ASP A CA 1
ATOM 787 C C . ASP A 1 107 ? 4.985 11.153 2.274 1.00 95.62 107 ASP A C 1
ATOM 789 O O . ASP A 1 107 ? 6.203 11.256 2.106 1.00 95.62 107 ASP A O 1
ATOM 793 N N . CYS A 1 108 ? 4.332 10.020 2.003 1.00 96.94 108 CYS A N 1
ATOM 794 C CA . CYS A 1 108 ? 5.025 8.812 1.580 1.00 96.94 108 CYS A CA 1
ATOM 795 C C . CYS A 1 108 ? 5.691 8.934 0.214 1.00 96.94 108 CYS A C 1
ATOM 797 O O . CYS A 1 108 ? 6.801 8.437 0.038 1.00 96.94 108 CYS A O 1
ATOM 799 N N . ASP A 1 109 ? 5.074 9.623 -0.742 1.00 96.06 109 ASP A N 1
ATOM 800 C CA . ASP A 1 109 ? 5.685 9.844 -2.052 1.00 96.06 109 ASP A CA 1
ATOM 801 C C . ASP A 1 109 ? 6.972 10.690 -1.928 1.00 96.06 109 ASP A C 1
ATOM 803 O O . ASP A 1 109 ? 7.983 10.383 -2.568 1.00 96.06 109 ASP A O 1
ATOM 807 N N . ALA A 1 110 ? 6.995 11.684 -1.027 1.00 96.50 110 ALA A N 1
ATOM 808 C CA . ALA A 1 110 ? 8.211 12.434 -0.705 1.00 96.50 110 ALA A CA 1
ATOM 809 C C . ALA A 1 110 ? 9.290 11.544 -0.057 1.00 96.50 110 ALA A C 1
ATOM 811 O O . ALA A 1 110 ? 10.464 11.622 -0.432 1.00 96.50 110 ALA A O 1
ATOM 812 N N . LYS A 1 111 ? 8.901 10.650 0.861 1.00 96.75 111 LYS A N 1
ATOM 813 C CA . LYS A 1 111 ? 9.817 9.694 1.510 1.00 96.75 111 LYS A CA 1
ATOM 814 C C . LYS A 1 111 ? 10.402 8.677 0.533 1.00 96.75 111 LYS A C 1
ATOM 816 O O . LYS A 1 111 ? 11.591 8.373 0.606 1.00 96.75 111 LYS A O 1
ATOM 821 N N . VAL A 1 112 ? 9.609 8.193 -0.420 1.00 96.50 112 VAL A N 1
ATOM 822 C CA . VAL A 1 112 ? 10.095 7.314 -1.494 1.00 96.50 112 VAL A CA 1
ATOM 823 C C . VAL A 1 112 ? 11.109 8.043 -2.371 1.00 96.50 112 VAL A C 1
ATOM 825 O O . VAL A 1 112 ? 12.163 7.486 -2.681 1.00 96.50 112 VAL A O 1
ATOM 828 N N . ALA A 1 113 ? 10.842 9.299 -2.739 1.00 96.25 113 ALA A N 1
ATOM 829 C CA . ALA A 1 113 ? 11.788 10.095 -3.516 1.00 96.25 113 ALA A CA 1
ATOM 830 C C . ALA A 1 113 ? 13.116 10.312 -2.766 1.00 96.25 113 ALA A C 1
ATOM 832 O O . ALA A 1 113 ? 14.186 10.193 -3.364 1.00 96.25 113 ALA A O 1
ATOM 833 N N . GLU A 1 114 ? 13.061 10.588 -1.461 1.00 95.69 114 GLU A N 1
ATOM 834 C CA . GLU A 1 114 ? 14.238 10.690 -0.590 1.00 95.69 114 GLU A CA 1
ATOM 835 C C . GLU A 1 114 ? 15.018 9.365 -0.523 1.00 95.69 114 GLU A C 1
ATOM 837 O O . GLU A 1 114 ? 16.238 9.355 -0.703 1.00 95.69 114 GLU A O 1
ATOM 842 N N . SER A 1 115 ? 14.320 8.241 -0.332 1.00 94.88 115 SER A N 1
ATOM 843 C CA . SER A 1 115 ? 14.901 6.892 -0.282 1.00 94.88 115 SER 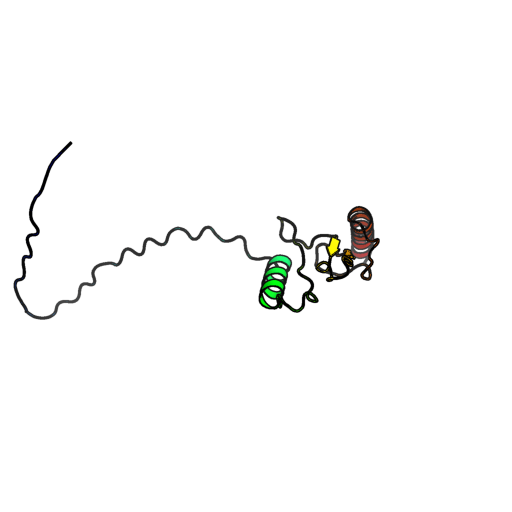A CA 1
ATOM 844 C C . SER A 1 115 ? 15.645 6.533 -1.572 1.00 94.88 115 SER A C 1
ATOM 846 O O . SER A 1 115 ? 16.798 6.099 -1.535 1.00 94.88 115 SER A O 1
ATOM 848 N N . ARG A 1 116 ? 15.029 6.788 -2.735 1.00 93.69 116 ARG A N 1
ATOM 849 C CA . ARG A 1 116 ? 15.646 6.517 -4.043 1.00 93.69 116 ARG A CA 1
ATOM 850 C C . ARG A 1 116 ? 16.933 7.314 -4.262 1.00 93.69 116 ARG A C 1
ATOM 852 O O . ARG A 1 116 ? 17.876 6.784 -4.839 1.00 93.69 116 ARG A O 1
ATOM 859 N N . ARG A 1 117 ? 16.997 8.563 -3.786 1.00 94.25 117 ARG A N 1
ATOM 860 C CA . ARG A 1 117 ? 18.218 9.387 -3.869 1.00 94.25 117 ARG A CA 1
ATOM 861 C C . ARG A 1 117 ? 19.351 8.855 -2.995 1.00 94.25 117 ARG A C 1
ATOM 863 O O . ARG A 1 117 ? 20.506 9.018 -3.366 1.00 94.25 117 ARG A O 1
ATOM 870 N N . HIS A 1 118 ? 19.033 8.260 -1.846 1.00 91.88 118 HIS A N 1
ATOM 871 C CA . HIS A 1 118 ? 20.037 7.632 -0.986 1.00 91.88 118 HIS A CA 1
ATOM 872 C C . HIS A 1 118 ? 20.621 6.387 -1.653 1.00 91.88 118 HIS A C 1
ATOM 874 O O . HIS A 1 118 ? 21.827 6.336 -1.842 1.00 91.88 118 HIS A O 1
ATOM 880 N N . LYS A 1 119 ? 19.766 5.487 -2.158 1.00 89.44 119 LYS A N 1
ATOM 881 C CA . LYS A 1 119 ? 20.195 4.282 -2.894 1.00 89.44 119 LYS A CA 1
ATOM 882 C C . LYS A 1 119 ? 21.070 4.567 -4.119 1.00 89.44 119 LYS A C 1
ATOM 884 O O . LYS A 1 119 ? 21.859 3.724 -4.498 1.00 89.44 119 LYS A O 1
ATOM 889 N N . GLN A 1 120 ? 20.900 5.715 -4.776 1.00 90.31 120 GLN A N 1
ATOM 890 C CA . GLN A 1 120 ? 21.716 6.090 -5.942 1.00 90.31 120 GLN A CA 1
ATOM 891 C C . GLN A 1 120 ? 23.115 6.596 -5.579 1.00 90.31 120 GLN A C 1
ATOM 893 O O . GLN A 1 120 ? 23.938 6.787 -6.472 1.00 90.31 120 GLN A O 1
ATOM 898 N N . ARG A 1 121 ? 23.356 6.900 -4.303 1.00 88.38 121 ARG A N 1
ATOM 899 C CA . ARG A 1 121 ? 24.627 7.445 -3.823 1.00 88.38 121 ARG A CA 1
ATOM 900 C C . ARG A 1 121 ? 25.525 6.378 -3.190 1.00 88.38 121 ARG A C 1
ATOM 902 O O . ARG A 1 121 ? 26.705 6.661 -2.995 1.00 88.38 121 ARG A O 1
ATOM 909 N N . ASP A 1 122 ? 24.965 5.214 -2.882 1.00 77.12 122 ASP A N 1
ATOM 910 C CA . ASP A 1 122 ? 25.657 4.042 -2.338 1.00 77.12 122 ASP A CA 1
ATOM 911 C C . ASP A 1 122 ? 26.121 3.113 -3.473 1.00 77.12 122 ASP A C 1
ATOM 913 O O . ASP A 1 122 ? 27.229 2.544 -3.348 1.00 77.12 122 ASP A O 1
#

Organism: NCBI:txid2545717

Mean predicted aligned error: 14.55 Å

Secondary structure (DSSP, 8-state):
------------------------------------PPPHHHHHHHHHHHH-BTTBTTS----B-TTSPBPSEEEPPPPTTS---EEEB-TTS-B-S--BTT--HHHHHHHHHHHHHHHTT-

Foldseek 3Di:
DDDDDDDDPPPDDDDDDDDDDDDDPPPPPPPPPPPPPQAPLNVQLVVQVVVDDPVDQPTWRFDADPVGFTQQKTWGPQDPVRAIWIFGAASNGDTQGDTDSPDDSVNSVVSNVVVVVVVVVD

Radius of gyration: 28.54 Å; Cα contacts (8 Å, |Δi|>4): 140; chains: 1; bounding box: 68×72×53 Å

Solvent-accessible surface area (backbone atoms only — not comparable to full-atom values): 7747 Å² total; per-residue (Å²): 137,88,85,81,91,81,76,90,76,82,82,84,78,85,90,80,84,92,79,96,76,80,79,78,77,79,75,77,71,67,80,74,67,77,69,73,80,79,32,70,38,49,51,50,23,52,51,35,62,73,65,53,42,93,90,53,69,76,58,64,55,58,47,56,42,97,90,33,34,29,32,34,52,36,50,40,54,65,37,100,85,73,55,41,39,20,26,25,22,31,54,90,65,45,76,74,48,75,74,31,78,80,61,46,60,70,61,18,50,52,51,36,55,53,51,55,57,52,67,75,73,111